Protein 7XL7 (pdb70)

Nearest PDB structures (foldseek):
  7xl7-assembly1_B  TM=1.021E+00  e=5.686E-09  Salmonella enterica subsp. enterica serovar Typhimurium
  7xl7-assembly1_A  TM=1.002E+00  e=3.435E-08  Salmonella enterica subsp. enterica serovar Typhimurium
  1wzo-assembly1_A  TM=7.774E-01  e=1.021E+00  Thermus thermophilus HB8
  1wzo-assembly1_D  TM=7.780E-01  e=1.378E+00  Thermus thermophilus HB8
  1wzo-assembly1_C  TM=7.802E-01  e=1.554E+00  Thermus thermophilus HB8

Secondary structure (DSSP, 8-state):
---EEEEEEETTEEEEEEEEEEEEE--EEEEEEEESSS--EESSSSEEEEE-PPPP--/--SEEEEEEETTEEEEEEEE--EEEESSS--EESSSSEEEEE-PPPP--

B-factor: mean 47.01, std 7.27, range [31.28, 85.05]

Foldseek 3Di:
DDWAWFFKAAPNDTAIWTKDQDWDDPVIAGIWTHGPDDDIDGPPPNIGTDGDPDDDPD/DDWAWFFKAAPNDTAIFTADPHWTHGPDDDIDGPPPRIGTDGDPDDDPD

Sequence (107 aa):
MKEGFYWIQHNGRVQVAYYTHGVTEDQTIIGVWHLTQGDDICHNGEAEILAGPLEPPIMKEGFYWIQHNGRVQVAYYTHGVWHLTQGDDICHNGEAEILAGPLEPPI

Organism: Salmonella typhimurium (NCBI:txid90371)

Solvent-accessible surface area: 6449 Å² total; per-residue (Å²): 194,150,85,12,9,11,14,0,66,31,128,57,52,44,18,0,0,28,14,22,76,27,108,55,141,146,171,82,56,105,0,17,1,16,13,10,96,63,129,77,36,33,66,87,43,114,4,109,79,66,36,40,73,40,152,58,69,143,180,130,67,12,20,10,14,0,64,29,129,61,94,30,10,0,0,48,18,24,137,48,41,0,24,14,8,86,64,126,76,40,75,74,104,44,116,2,108,77,67,36,39,62,39,157,65,66,141

Structure (mmCIF, N/CA/C/O backbone):
data_7XL7
#
_entry.id   7XL7
#
_cell.length_a   74.967
_cell.length_b   74.967
_cell.length_c   65.405
_cell.angle_alpha   90.000
_cell.angle_beta   90.000
_cell.angle_gamma   120.000
#
_symmetry.space_group_name_H-M   'P 64'
#
loop_
_entity.id
_entity.type
_entity.pdbx_description
1 polymer 'Uncharacterized protein'
2 water water
#
loop_
_atom_site.group_PDB
_atom_site.id
_atom_site.type_symbol
_atom_site.label_atom_id
_atom_site.label_alt_id
_atom_site.label_comp_id
_atom_site.label_asym_id
_atom_site.label_entity_id
_atom_site.label_seq_id
_atom_site.pdbx_PDB_ins_code
_atom_site.Cartn_x
_atom_site.Cartn_y
_atom_site.Cartn_z
_atom_site.occupancy
_atom_site.B_iso_or_equiv
_atom_site.auth_seq_id
_atom_site.auth_comp_id
_atom_site.auth_asym_id
_atom_site.auth_atom_id
_atom_site.pdbx_PDB_model_num
ATOM 1 N N . MET A 1 1 ? 11.195 21.827 15.752 1.00 58.47 1 MET A N 1
ATOM 2 C CA . MET A 1 1 ? 11.549 22.665 16.919 1.00 53.97 1 MET A CA 1
ATOM 3 C C . MET A 1 1 ? 12.026 21.785 18.070 1.00 50.98 1 MET A C 1
ATOM 4 O O . MET A 1 1 ? 12.637 22.324 18.970 1.00 52.22 1 MET A O 1
ATOM 9 N N . LYS A 1 2 ? 11.809 20.473 17.983 1.00 50.33 2 LYS A N 1
ATOM 10 C CA . LYS A 1 2 ? 12.263 19.570 19.071 1.00 48.36 2 LYS A CA 1
ATOM 11 C C . LYS A 1 2 ? 13.551 18.840 18.689 1.00 47.64 2 LYS A C 1
ATOM 12 O O . LYS A 1 2 ? 13.666 18.368 17.569 1.00 44.44 2 LYS A O 1
ATOM 18 N N . GLU A 1 3 ? 14.478 18.761 19.635 1.00 45.82 3 GLU A N 1
ATOM 19 C CA . GLU A 1 3 ? 15.757 18.051 19.419 1.00 45.85 3 GLU A CA 1
ATOM 20 C C . GLU A 1 3 ? 15.436 16.587 19.139 1.00 46.40 3 GLU A C 1
ATOM 21 O O . GLU A 1 3 ? 14.558 16.057 19.788 1.00 42.11 3 GLU A O 1
ATOM 27 N N . GLY A 1 4 ? 16.162 15.983 18.210 1.00 42.98 4 GLY A N 1
ATOM 28 C CA . GLY A 1 4 ? 15.942 14.567 17.901 1.00 42.12 4 GLY A CA 1
ATOM 29 C C . GLY A 1 4 ? 16.429 14.225 16.520 1.00 43.80 4 GLY A C 1
ATOM 30 O O . GLY A 1 4 ? 17.048 15.082 15.896 1.00 40.94 4 GLY A O 1
ATOM 31 N N . PHE A 1 5 ? 16.138 13.002 16.082 1.00 38.50 5 PHE A N 1
ATOM 32 C CA . PHE A 1 5 ? 16.521 12.521 14.738 1.00 39.27 5 PHE A CA 1
ATOM 33 C C . PHE A 1 5 ? 15.359 12.803 13.788 1.00 40.27 5 PHE A C 1
ATOM 34 O O . PHE A 1 5 ? 14.221 12.603 14.157 1.00 37.99 5 PHE A O 1
ATOM 42 N N . TYR A 1 6 ? 15.710 13.181 12.569 1.00 39.69 6 TYR A N 1
ATOM 43 C CA . TYR A 1 6 ? 14.714 13.501 11.534 1.00 40.14 6 TYR A CA 1
ATOM 44 C C . TYR A 1 6 ? 15.231 13.043 10.175 1.00 38.94 6 TYR A C 1
ATOM 45 O O . TYR A 1 6 ? 16.424 13.038 9.967 1.00 34.35 6 TYR A O 1
ATOM 54 N N . TRP A 1 7 ? 14.333 12.658 9.291 1.00 36.26 7 TRP A N 1
ATOM 55 C CA . TRP A 1 7 ? 14.754 12.400 7.900 1.00 37.56 7 TRP A CA 1
ATOM 56 C C . TRP A 1 7 ? 14.800 13.756 7.203 1.00 38.36 7 TRP A C 1
ATOM 57 O O . TRP A 1 7 ? 13.824 14.466 7.268 1.00 37.60 7 TRP A O 1
ATOM 68 N N . ILE A 1 8 ? 15.911 14.068 6.573 1.00 38.72 8 ILE A N 1
ATOM 69 C CA . ILE A 1 8 ? 15.998 15.345 5.838 1.00 36.78 8 ILE A CA 1
ATOM 70 C C . ILE A 1 8 ? 16.525 15.054 4.443 1.00 39.26 8 ILE A C 1
ATOM 71 O O . ILE A 1 8 ? 16.972 13.951 4.172 1.00 35.33 8 ILE A O 1
ATOM 76 N N . GLN A 1 9 ? 16.401 16.056 3.582 1.00 38.09 9 GLN A N 1
ATOM 77 C CA . GLN A 1 9 ? 16.968 16.039 2.217 1.00 39.42 9 GLN A CA 1
ATOM 78 C C . GLN A 1 9 ? 17.842 17.287 2.121 1.00 40.64 9 GLN A C 1
ATOM 79 O O . GLN A 1 9 ? 17.362 18.355 2.431 1.00 35.84 9 GLN A O 1
ATOM 85 N N . HIS A 1 10 ? 19.103 17.085 1.772 1.00 40.72 10 HIS A N 1
ATOM 86 C CA . HIS A 1 10 ? 20.100 18.171 1.653 1.00 41.73 10 HIS A CA 1
ATOM 87 C C . HIS A 1 10 ? 20.867 17.913 0.369 1.00 43.54 10 HIS A C 1
ATOM 88 O O . HIS A 1 10 ? 21.462 16.861 0.275 1.00 42.09 10 HIS A O 1
ATOM 95 N N . ASN A 1 11 ? 20.805 18.809 -0.608 1.00 43.56 11 ASN A N 1
ATOM 96 C CA . ASN A 1 11 ? 21.492 18.621 -1.913 1.00 43.32 11 ASN A CA 1
ATOM 97 C C . ASN A 1 11 ? 21.091 17.291 -2.545 1.00 40.78 11 ASN A C 1
ATOM 98 O O . ASN A 1 11 ? 21.954 16.597 -3.040 1.00 42.25 11 ASN A O 1
ATOM 103 N N . GLY A 1 12 ? 19.818 16.926 -2.454 1.00 40.32 12 GLY A N 1
ATOM 104 C CA . GLY A 1 12 ? 19.329 15.679 -3.058 1.00 42.36 12 GLY A CA 1
ATOM 105 C C . GLY A 1 12 ? 19.606 14.428 -2.245 1.00 45.01 12 GLY A C 1
ATOM 106 O O . GLY A 1 12 ? 19.143 13.386 -2.651 1.00 45.74 12 GLY A O 1
ATOM 107 N N . ARG A 1 13 ? 20.327 14.531 -1.135 1.00 41.47 13 ARG A N 1
ATOM 108 C CA . ARG A 1 13 ? 20.620 13.312 -0.341 1.00 43.11 13 ARG A CA 1
ATOM 109 C C . ARG A 1 13 ? 19.588 13.125 0.772 1.00 42.36 13 ARG A C 1
ATOM 110 O O . ARG A 1 13 ? 19.541 13.941 1.660 1.00 38.48 13 ARG A O 1
ATOM 112 N N . VAL A 1 14 ? 18.803 12.059 0.684 1.00 41.19 14 VAL A N 1
ATOM 113 C CA . VAL A 1 14 ? 17.811 11.703 1.730 1.00 39.72 14 VAL A CA 1
ATOM 114 C C . VAL A 1 14 ? 18.590 10.999 2.836 1.00 43.34 14 VAL A C 1
ATOM 115 O O . VAL A 1 14 ? 19.224 10.006 2.562 1.00 42.46 14 VAL A O 1
ATOM 119 N N . GLN A 1 15 ? 18.511 11.512 4.047 1.00 41.55 15 GLN A N 1
ATOM 120 C CA . GLN A 1 15 ? 19.345 10.943 5.119 1.00 40.72 15 GLN A CA 1
ATOM 121 C C . GLN A 1 15 ? 18.742 11.289 6.475 1.00 40.94 15 GLN A C 1
ATOM 122 O O . GLN A 1 15 ? 17.890 12.147 6.526 1.00 39.04 15 GLN A O 1
ATOM 128 N N . VAL A 1 16 ? 19.198 10.607 7.516 1.00 37.30 16 VAL A N 1
ATOM 129 C CA . VAL A 1 16 ? 18.771 10.920 8.903 1.00 37.35 16 VAL A CA 1
ATOM 130 C C . VAL A 1 16 ? 19.861 11.810 9.499 1.00 38.15 16 VAL A C 1
ATOM 131 O O . VAL A 1 16 ? 21.005 11.486 9.331 1.00 32.52 16 VAL A O 1
ATOM 135 N N . ALA A 1 17 ? 19.473 12.909 10.132 1.00 36.30 17 ALA A N 1
ATOM 136 C CA . ALA A 1 17 ? 20.404 13.828 10.807 1.00 37.76 17 ALA A CA 1
ATOM 137 C C . ALA A 1 17 ? 19.876 14.116 12.207 1.00 36.40 17 ALA A C 1
ATOM 138 O O . ALA A 1 17 ? 18.712 13.908 12.447 1.00 38.60 17 ALA A O 1
ATOM 140 N N . TYR A 1 18 ? 20.750 14.554 13.096 1.00 36.31 18 TYR A N 1
ATOM 141 C CA . TYR A 1 18 ? 20.334 14.924 14.461 1.00 38.12 18 TYR A CA 1
ATOM 142 C C . TYR A 1 18 ? 20.166 16.438 14.530 1.00 40.99 18 TYR A C 1
ATOM 143 O O . TYR A 1 18 ? 21.012 17.168 14.060 1.00 38.69 18 TYR A O 1
ATOM 152 N N . TYR A 1 19 ? 19.104 16.862 15.187 1.00 41.61 19 TYR A N 1
ATOM 153 C CA . TYR A 1 19 ? 18.847 18.303 15.318 1.00 42.73 19 TYR A CA 1
ATOM 154 C C . TYR A 1 19 ? 19.020 18.735 16.766 1.00 45.07 19 TYR A C 1
ATOM 155 O O . TYR A 1 19 ? 18.456 18.142 17.651 1.00 42.06 19 TYR A O 1
ATOM 164 N N . THR A 1 20 ? 19.825 19.774 16.954 1.00 43.61 20 THR A N 1
ATOM 165 C CA . THR A 1 20 ? 20.018 20.410 18.276 1.00 45.22 20 THR A CA 1
ATOM 166 C C . THR A 1 20 ? 19.738 21.900 18.119 1.00 46.04 20 THR A C 1
ATOM 167 O O . THR A 1 20 ? 19.855 22.412 17.024 1.00 44.64 20 THR A O 1
ATOM 171 N N . HIS A 1 21 ? 19.375 22.550 19.216 1.00 48.14 21 HIS A N 1
ATOM 172 C CA . HIS A 1 21 ? 19.081 24.004 19.221 1.00 48.38 21 HIS A CA 1
ATOM 173 C C . HIS A 1 21 ? 20.382 24.791 19.313 1.00 43.87 21 HIS A C 1
ATOM 174 O O . HIS A 1 21 ? 20.396 25.781 20.002 1.00 44.79 21 HIS A O 1
ATOM 181 N N . GLY A 1 22 ? 21.421 24.324 18.646 1.00 42.86 22 GLY A N 1
ATOM 182 C CA . GLY A 1 22 ? 22.715 25.008 18.700 1.00 42.66 22 GLY A CA 1
ATOM 183 C C . GLY A 1 22 ? 22.650 26.378 18.071 1.00 46.93 22 GLY A C 1
ATOM 184 O O . GLY A 1 22 ? 21.981 26.536 17.064 1.00 48.24 22 GLY A O 1
ATOM 185 N N . VAL A 1 23 ? 23.374 27.319 18.661 1.00 47.06 23 VAL A N 1
ATOM 186 C CA . VAL A 1 23 ? 23.407 28.721 18.168 1.00 49.46 23 VAL A CA 1
ATOM 187 C C . VAL A 1 23 ? 24.652 28.945 17.317 1.00 49.87 23 VAL A C 1
ATOM 188 O O . VAL A 1 23 ? 25.742 28.806 17.835 1.00 49.95 23 VAL A O 1
ATOM 192 N N . THR A 1 24 ? 24.447 29.356 16.070 1.00 46.06 24 THR A N 1
ATOM 193 C CA . THR A 1 24 ? 25.575 29.598 15.148 1.00 49.28 24 THR A CA 1
ATOM 194 C C . THR A 1 24 ? 25.677 31.075 14.767 1.00 51.45 24 THR A C 1
ATOM 195 O O . THR A 1 24 ? 24.899 31.511 13.933 1.00 50.10 24 THR A O 1
ATOM 199 N N . GLU A 1 25 ? 26.637 31.782 15.352 1.00 50.44 25 GLU A N 1
ATOM 200 C CA . GLU A 1 25 ? 26.850 33.212 15.050 1.00 52.73 25 GLU A CA 1
ATOM 201 C C . GLU A 1 25 ? 27.868 33.322 13.920 1.00 53.18 25 GLU A C 1
ATOM 202 O O . GLU A 1 25 ? 28.950 32.813 14.067 1.00 55.79 25 GLU A O 1
ATOM 208 N N . ASP A 1 26 ? 27.520 33.987 12.832 1.00 53.35 26 ASP A N 1
ATOM 209 C CA . ASP A 1 26 ? 28.481 34.120 11.712 1.00 58.88 26 ASP A CA 1
ATOM 210 C C . ASP A 1 26 ? 29.380 35.335 11.953 1.00 57.98 26 ASP A C 1
ATOM 211 O O . ASP A 1 26 ? 28.825 36.428 12.004 1.00 58.61 26 ASP A O 1
ATOM 216 N N . GLN A 1 31 ? 25.066 37.685 11.389 1.00 52.79 31 GLN A N 1
ATOM 217 C CA . GLN A 1 31 ? 23.831 36.861 11.305 1.00 51.52 31 GLN A CA 1
ATOM 218 C C . GLN A 1 31 ? 23.952 35.692 12.276 1.00 51.59 31 GLN A C 1
ATOM 219 O O . GLN A 1 31 ? 24.993 35.066 12.302 1.00 54.40 31 GLN A O 1
ATOM 225 N N . THR A 1 32 ? 22.927 35.435 13.075 1.00 48.59 32 THR A N 1
ATOM 226 C CA . THR A 1 32 ? 23.014 34.308 14.034 1.00 51.34 32 THR A CA 1
ATOM 227 C C . THR A 1 32 ? 21.758 33.439 13.921 1.00 54.23 32 THR A C 1
ATOM 228 O O . THR A 1 32 ? 20.661 33.986 13.964 1.00 51.48 32 THR A O 1
ATOM 232 N N . ILE A 1 33 ? 21.946 32.138 13.759 1.00 49.28 33 ILE A N 1
ATOM 233 C CA . ILE A 1 33 ? 20.793 31.225 13.571 1.00 47.18 33 ILE A CA 1
ATOM 234 C C . ILE A 1 33 ? 20.797 30.195 14.688 1.00 46.76 33 ILE A C 1
ATOM 235 O O . ILE A 1 33 ? 21.854 29.811 15.128 1.00 46.88 33 ILE A O 1
ATOM 240 N N . ILE A 1 34 ? 19.605 29.834 15.169 1.00 46.03 34 ILE A N 1
ATOM 241 C CA . ILE A 1 34 ? 19.482 28.742 16.179 1.00 48.03 34 ILE A CA 1
ATOM 242 C C . ILE A 1 34 ? 18.876 27.516 15.489 1.00 46.35 34 ILE A C 1
ATOM 243 O O . ILE A 1 34 ? 17.873 27.645 14.812 1.00 43.66 34 ILE A O 1
ATOM 248 N N . GLY A 1 35 ? 19.551 26.381 15.633 1.00 43.78 35 GLY A N 1
ATOM 249 C CA . GLY A 1 35 ? 19.155 25.129 14.978 1.00 40.74 35 GLY A CA 1
ATOM 250 C C . GLY A 1 35 ? 20.309 24.607 14.153 1.00 42.01 35 GLY A C 1
ATOM 251 O O . GLY A 1 35 ? 20.730 25.291 13.236 1.00 38.19 35 GLY A O 1
ATOM 252 N N . VAL A 1 36 ? 20.791 23.418 14.493 1.00 41.97 36 VAL A N 1
ATOM 253 C CA . VAL A 1 36 ? 21.936 22.823 13.758 1.00 41.92 36 VAL A CA 1
ATOM 254 C C . VAL A 1 36 ? 21.613 21.394 13.344 1.00 41.61 36 VAL A C 1
ATOM 255 O O . VAL A 1 36 ? 21.091 20.662 14.148 1.00 40.20 36 VAL A O 1
ATOM 259 N N . TRP A 1 37 ? 21.947 21.061 12.102 1.00 41.38 37 TRP A N 1
ATOM 260 C CA . TRP A 1 37 ? 21.777 19.695 11.563 1.00 39.74 37 TRP A CA 1
ATOM 261 C C . TRP A 1 37 ? 23.122 18.979 11.659 1.00 43.99 37 TRP A C 1
ATOM 262 O O . TRP A 1 37 ? 24.070 19.428 11.030 1.00 42.02 37 TRP A O 1
ATOM 273 N N . HIS A 1 38 ? 23.184 17.924 12.464 1.00 37.12 38 HIS A N 1
ATOM 274 C CA . HIS A 1 38 ? 24.412 17.106 12.608 1.00 41.01 38 HIS A CA 1
ATOM 275 C C . HIS A 1 38 ? 24.283 15.901 11.681 1.00 39.84 38 HIS A C 1
ATOM 276 O O . HIS A 1 38 ? 23.448 15.059 11.939 1.00 37.09 38 HIS A O 1
ATOM 283 N N . LEU A 1 39 ? 25.084 15.837 10.626 1.00 36.77 39 LEU A N 1
ATOM 284 C CA . LEU A 1 39 ? 24.957 14.739 9.640 1.00 38.83 39 LEU A CA 1
ATOM 285 C C . LEU A 1 39 ? 25.912 13.580 9.929 1.00 44.15 39 LEU A C 1
ATOM 286 O O . LEU A 1 39 ? 26.944 13.799 10.537 1.00 43.19 39 LEU A O 1
ATOM 291 N N . THR A 1 40 ? 25.575 12.404 9.411 1.00 40.06 40 THR A N 1
ATOM 292 C CA . THR A 1 40 ? 26.419 11.199 9.560 1.00 42.46 40 THR A CA 1
ATOM 293 C C . THR A 1 40 ? 27.693 11.380 8.739 1.00 48.39 40 THR A C 1
ATOM 294 O O . THR A 1 40 ? 28.721 10.885 9.146 1.00 50.23 40 THR A O 1
ATOM 298 N N . GLN A 1 41 ? 27.594 12.056 7.608 1.00 46.28 41 GLN A N 1
ATOM 299 C CA . GLN A 1 41 ? 28.798 12.326 6.797 1.00 48.43 41 GLN A CA 1
ATOM 300 C C . GLN A 1 41 ? 28.752 13.789 6.364 1.00 52.51 41 GLN A C 1
ATOM 301 O O . GLN A 1 41 ? 27.721 14.226 5.874 1.00 51.66 41 GLN A O 1
ATOM 307 N N . GLY A 1 42 ? 29.822 14.528 6.613 1.00 50.77 42 GLY A N 1
ATOM 308 C CA . GLY A 1 42 ? 29.870 15.938 6.211 1.00 51.03 42 GLY A CA 1
ATOM 309 C C . GLY A 1 42 ? 29.797 16.878 7.392 1.00 50.08 42 GLY A C 1
ATOM 310 O O . GLY A 1 42 ? 29.459 16.444 8.482 1.00 47.64 42 GLY A O 1
ATOM 311 N N . ASP A 1 43 ? 30.106 18.145 7.155 1.00 50.51 43 ASP A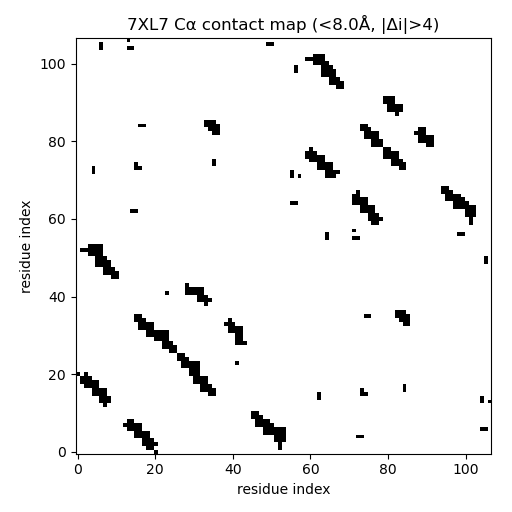 N 1
ATOM 312 C CA . ASP A 1 43 ? 30.113 19.163 8.229 1.00 51.01 43 ASP A CA 1
ATOM 313 C C . ASP A 1 43 ? 28.683 19.483 8.655 1.00 47.70 43 ASP A C 1
ATOM 314 O O . ASP A 1 43 ? 27.787 19.312 7.864 1.00 47.15 43 ASP A O 1
ATOM 319 N N . ASP A 1 44 ? 28.515 19.925 9.893 1.00 49.47 44 ASP A N 1
ATOM 320 C CA . ASP A 1 44 ? 27.186 20.330 10.405 1.00 46.40 44 ASP A CA 1
ATOM 321 C C . ASP A 1 44 ? 26.672 21.481 9.543 1.00 47.45 44 ASP A C 1
ATOM 322 O O . ASP A 1 44 ? 27.473 22.127 8.898 1.00 51.26 44 ASP A O 1
ATOM 327 N N . ILE A 1 45 ? 25.372 21.716 9.577 1.00 43.84 45 ILE A N 1
ATOM 328 C CA . ILE A 1 45 ? 24.810 22.833 8.786 1.00 43.31 45 ILE A CA 1
ATOM 329 C C . ILE A 1 45 ? 23.719 23.512 9.595 1.00 44.68 45 ILE A C 1
ATOM 330 O O . ILE A 1 45 ? 22.997 22.845 10.304 1.00 43.69 45 ILE A O 1
ATOM 335 N N . CYS A 1 46 ? 23.662 24.821 9.469 1.00 43.21 46 CYS A N 1
ATOM 336 C CA . CYS A 1 46 ? 22.609 25.588 10.145 1.00 40.98 46 CYS A CA 1
ATOM 337 C C . CYS A 1 46 ? 21.278 25.214 9.521 1.00 41.45 46 CYS A C 1
ATOM 338 O O . CYS A 1 46 ? 21.236 24.881 8.357 1.00 42.43 46 CYS A O 1
ATOM 341 N N . HIS A 1 47 ? 20.229 25.294 10.326 1.00 39.89 47 HIS A N 1
ATOM 342 C CA . HIS A 1 47 ? 18.837 25.074 9.876 1.00 42.64 47 HIS A CA 1
ATOM 343 C C . HIS A 1 47 ? 18.397 26.385 9.216 1.00 45.22 47 HIS A C 1
ATOM 344 O O . HIS A 1 47 ? 17.755 27.196 9.887 1.00 41.69 47 HIS A O 1
ATOM 351 N N . ASN A 1 48 ? 18.789 26.582 7.960 1.00 43.52 48 ASN A N 1
ATOM 352 C CA . ASN A 1 48 ? 18.530 27.853 7.244 1.00 45.03 48 ASN A CA 1
ATOM 353 C C . ASN A 1 48 ? 17.793 27.592 5.936 1.00 45.53 48 ASN A C 1
ATOM 354 O O . ASN A 1 48 ? 17.761 28.485 5.112 1.00 44.97 48 ASN A O 1
ATOM 359 N N . GLY A 1 49 ? 17.261 26.384 5.743 1.00 43.97 49 GLY A N 1
ATOM 360 C CA . GLY A 1 49 ? 16.486 26.067 4.528 1.00 46.35 49 GLY A CA 1
ATOM 361 C C . GLY A 1 49 ? 17.227 25.250 3.486 1.00 43.88 49 GLY A C 1
ATOM 362 O O . GLY A 1 49 ? 16.577 24.788 2.569 1.00 39.43 49 GLY A O 1
ATOM 363 N N . GLU A 1 50 ? 18.547 25.112 3.612 1.00 43.53 50 GLU A N 1
ATOM 364 C CA . GLU A 1 50 ? 19.323 24.318 2.628 1.00 42.95 50 GLU A CA 1
ATOM 365 C C . GLU A 1 50 ? 18.831 22.879 2.718 1.00 41.77 50 GLU A C 1
ATOM 366 O O . GLU A 1 50 ? 18.709 22.225 1.699 1.00 40.65 50 GLU A O 1
ATOM 372 N N . ALA A 1 51 ? 18.582 22.440 3.941 1.00 39.69 51 ALA A N 1
ATOM 373 C CA . ALA A 1 51 ? 18.060 21.090 4.201 1.00 40.14 51 ALA A CA 1
ATOM 374 C C . ALA A 1 51 ? 16.565 21.211 4.466 1.00 41.33 51 ALA A C 1
ATOM 375 O O . ALA A 1 51 ? 16.155 22.122 5.163 1.00 39.34 51 ALA A O 1
ATOM 377 N N . GLU A 1 52 ? 15.792 20.304 3.879 1.00 39.31 52 GLU A N 1
ATOM 378 C CA . GLU A 1 52 ? 14.320 20.297 4.026 1.00 38.93 52 GLU A CA 1
ATOM 379 C C . GLU A 1 52 ? 13.936 19.074 4.855 1.00 42.77 52 GLU A C 1
ATOM 380 O O . GLU A 1 52 ? 14.419 17.999 4.563 1.00 40.19 52 GLU A O 1
ATOM 386 N N . ILE A 1 53 ? 13.089 19.265 5.858 1.00 38.54 53 ILE A N 1
ATOM 387 C CA . ILE A 1 53 ? 12.695 18.171 6.781 1.00 40.59 53 ILE A CA 1
ATOM 388 C C . ILE A 1 53 ? 11.629 17.292 6.137 1.00 43.16 53 ILE A C 1
ATOM 389 O O . ILE A 1 53 ? 10.557 17.792 5.874 1.00 41.69 53 ILE A O 1
ATOM 394 N N . LEU A 1 54 ? 11.911 16.005 5.962 1.00 41.13 54 LEU A N 1
ATOM 395 C CA . LEU A 1 54 ? 10.939 15.065 5.357 1.00 40.72 54 LEU A CA 1
ATOM 396 C C . LEU A 1 54 ? 10.058 14.423 6.431 1.00 45.89 54 LEU A C 1
ATOM 397 O O . LEU A 1 54 ? 8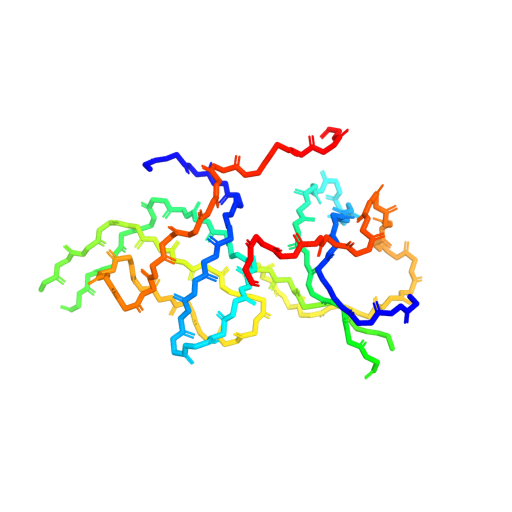.881 14.279 6.197 1.00 49.58 54 LEU A O 1
ATOM 402 N N . ALA A 1 55 ? 10.640 14.037 7.557 1.00 41.45 55 ALA A N 1
ATOM 403 C CA . ALA A 1 55 ? 9.835 13.385 8.605 1.00 40.50 55 ALA A CA 1
ATOM 404 C C . ALA A 1 55 ? 10.566 13.421 9.938 1.00 44.10 55 ALA A C 1
ATOM 405 O O . ALA A 1 55 ? 11.773 13.462 9.940 1.00 41.08 55 ALA A O 1
ATOM 407 N N . GLY A 1 56 ? 9.828 13.384 11.037 1.00 39.25 56 GLY A N 1
ATOM 408 C CA . GLY A 1 56 ? 10.491 13.366 12.344 1.00 41.24 56 GLY A CA 1
ATOM 409 C C . GLY A 1 56 ? 9.819 14.267 13.347 1.00 44.11 56 GLY A C 1
ATOM 410 O O . GLY A 1 56 ? 8.867 14.939 12.994 1.00 45.02 56 GLY A O 1
ATOM 411 N N . PRO A 1 57 ? 10.270 14.284 14.614 1.00 45.54 57 PRO A N 1
ATOM 412 C CA . PRO A 1 57 ? 11.418 13.494 15.047 1.00 45.52 57 PRO A CA 1
ATOM 413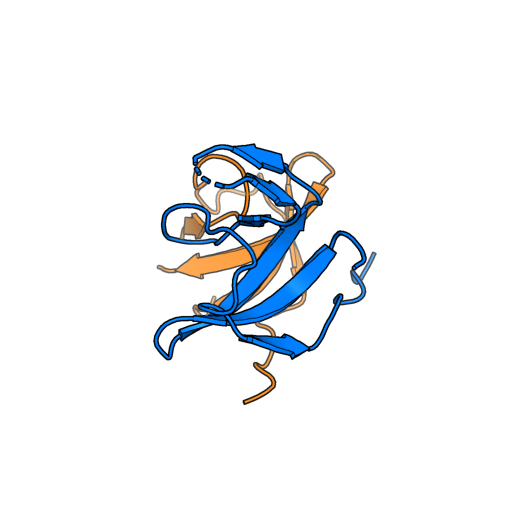 C C . PRO A 1 57 ? 11.080 12.005 15.184 1.00 46.79 57 PRO A C 1
ATOM 414 O O . PRO A 1 57 ? 10.034 11.698 15.645 1.00 45.77 57 PRO A O 1
ATOM 418 N N . LEU A 1 58 ? 12.011 11.148 14.784 1.00 45.68 58 LEU A N 1
ATOM 419 C CA . LEU A 1 58 ? 11.838 9.677 14.813 1.00 45.19 58 LEU A CA 1
ATOM 420 C C . LEU A 1 58 ? 11.795 9.141 16.242 1.00 48.20 58 LEU A C 1
ATOM 421 O O . LEU A 1 58 ? 12.650 9.495 17.026 1.00 45.06 58 LEU A O 1
ATOM 426 N N . GLU A 1 59 ? 10.807 8.298 16.508 1.00 50.23 59 GLU A N 1
ATOM 427 C CA . GLU A 1 59 ? 10.648 7.704 17.847 1.00 50.99 59 GLU A CA 1
ATOM 428 C C . GLU A 1 59 ? 11.714 6.634 18.007 1.00 46.32 59 GLU A C 1
ATOM 429 O O . GLU A 1 59 ? 11.794 5.751 17.180 1.00 45.95 59 GLU A O 1
ATOM 435 N N . PRO A 1 60 ? 12.564 6.680 19.043 1.00 46.45 60 PRO A N 1
ATOM 436 C CA . PRO A 1 60 ? 13.586 5.670 19.231 1.00 49.26 60 PRO A CA 1
ATOM 437 C C . PRO A 1 60 ? 12.900 4.368 19.648 1.00 49.56 60 PRO A C 1
ATOM 438 O O . PRO A 1 60 ? 11.898 4.421 20.285 1.00 49.36 60 PRO A O 1
ATOM 442 N N . PRO A 1 61 ? 13.430 3.186 19.292 1.00 47.45 61 PRO A N 1
ATOM 443 C CA . PRO A 1 61 ? 12.764 1.941 19.605 1.00 47.53 61 PRO A CA 1
ATOM 444 C C . PRO 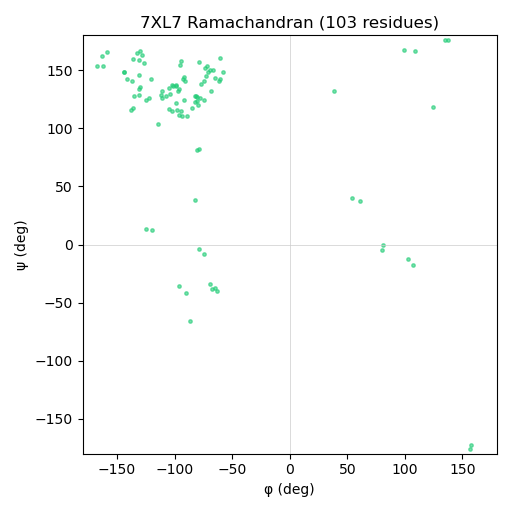A 1 61 ? 12.949 1.485 21.053 1.00 47.53 61 PRO A C 1
ATOM 445 O O . PRO A 1 61 ? 12.339 0.537 21.421 1.00 52.01 61 PRO A O 1
ATOM 449 N N . ILE A 1 62 ? 13.744 2.209 21.830 1.00 49.33 62 ILE A N 1
ATOM 450 C CA . ILE A 1 62 ? 13.978 1.822 23.248 1.00 51.18 62 ILE A CA 1
ATOM 451 C C . ILE A 1 62 ? 14.305 3.081 24.048 1.00 48.92 62 ILE A C 1
ATOM 452 O O . ILE A 1 62 ? 14.863 3.984 23.430 1.00 51.15 62 ILE A O 1
ATOM 457 N N . MET B 1 1 ? 24.979 -5.512 7.937 1.00 59.83 1 MET B N 1
ATOM 458 C CA . MET B 1 1 ? 24.777 -6.301 6.690 1.00 60.08 1 MET B CA 1
ATOM 459 C C . MET B 1 1 ? 24.662 -5.361 5.488 1.00 56.80 1 MET B C 1
ATOM 460 O O . MET B 1 1 ? 25.659 -5.161 4.826 1.00 56.92 1 MET B O 1
ATOM 465 N N . LYS B 1 2 ? 23.483 -4.807 5.238 1.00 55.68 2 LYS B N 1
ATOM 466 C CA . LYS B 1 2 ? 23.295 -3.893 4.086 1.00 54.05 2 LYS B CA 1
ATOM 467 C C . LYS B 1 2 ? 23.536 -2.441 4.504 1.00 53.53 2 LYS B C 1
ATOM 468 O O . LYS B 1 2 ? 23.194 -2.087 5.617 1.00 52.29 2 LYS B O 1
ATOM 474 N N . GLU B 1 3 ? 24.125 -1.655 3.605 1.00 51.16 3 GLU B N 1
ATOM 475 C CA . GLU B 1 3 ? 24.399 -0.221 3.853 1.00 48.11 3 GLU B CA 1
ATOM 476 C C . GLU B 1 3 ? 23.060 0.478 4.099 1.00 51.94 3 GLU B C 1
ATOM 477 O O . GLU B 1 3 ? 22.083 0.109 3.457 1.00 47.77 3 GLU B O 1
ATOM 483 N N . GLY B 1 4 ? 23.045 1.439 5.013 1.00 45.73 4 GLY B N 1
ATOM 484 C CA . GLY B 1 4 ? 21.808 2.167 5.307 1.00 42.88 4 GLY B CA 1
ATOM 485 C C . GLY B 1 4 ? 21.837 2.768 6.686 1.00 43.58 4 GLY B C 1
ATOM 486 O O . GLY B 1 4 ? 22.864 2.672 7.349 1.00 41.65 4 GLY B O 1
ATOM 487 N N . PHE B 1 5 ? 20.721 3.380 7.069 1.00 39.22 5 PHE B N 1
ATOM 488 C CA . PHE B 1 5 ? 20.567 3.992 8.402 1.00 39.21 5 PHE B CA 1
ATOM 489 C C . PHE B 1 5 ? 19.981 2.937 9.335 1.00 38.67 5 PHE B C 1
ATOM 490 O O . PHE B 1 5 ? 19.100 2.205 8.948 1.00 38.64 5 PHE B O 1
ATOM 498 N N . TYR B 1 6 ? 20.487 2.945 10.552 1.00 38.31 6 TYR B N 1
ATOM 499 C CA . TYR B 1 6 ? 20.051 1.981 11.567 1.00 36.29 6 TYR B CA 1
ATOM 500 C C . TYR B 1 6 ? 20.027 2.658 12.928 1.00 38.46 6 TYR B C 1
ATOM 501 O O . TYR B 1 6 ? 20.799 3.546 13.189 1.00 34.28 6 TYR B O 1
ATOM 510 N N . TRP B 1 7 ? 19.106 2.211 13.765 1.00 36.18 7 TRP B N 1
ATOM 511 C CA . TRP B 1 7 ? 19.099 2.645 15.175 1.00 38.71 7 TRP B CA 1
ATOM 512 C C . TRP B 1 7 ? 20.148 1.774 15.865 1.00 40.22 7 TRP B C 1
ATOM 513 O O . TRP B 1 7 ? 20.118 0.567 15.687 1.00 35.21 7 TRP B O 1
ATOM 524 N N . ILE B 1 8 ? 21.083 2.405 16.546 1.00 39.55 8 ILE B N 1
ATOM 525 C CA . ILE B 1 8 ? 22.111 1.631 17.275 1.00 39.61 8 ILE B CA 1
ATOM 526 C C . ILE B 1 8 ? 22.225 2.203 18.675 1.00 38.63 8 ILE B C 1
ATOM 527 O O . ILE B 1 8 ? 21.709 3.270 18.942 1.00 35.94 8 ILE B O 1
ATOM 532 N N . GLN B 1 9 ? 22.859 1.437 19.550 1.00 39.09 9 GLN B N 1
ATOM 533 C CA . GLN B 1 9 ? 23.174 1.922 20.907 1.00 37.96 9 GLN B CA 1
ATOM 534 C C . GLN B 1 9 ? 24.687 1.824 21.064 1.00 39.83 9 GLN B C 1
ATOM 535 O O . GLN B 1 9 ? 25.239 0.785 20.793 1.00 38.96 9 GLN B O 1
ATOM 541 N N . HIS B 1 10 ? 25.305 2.941 21.426 1.00 41.23 10 HIS B N 1
ATOM 542 C CA . HIS B 1 10 ? 26.773 3.004 21.593 1.00 41.02 10 HIS B CA 1
ATOM 543 C C . HIS B 1 10 ? 27.085 3.802 22.849 1.00 43.37 10 HIS B C 1
ATOM 544 O O . HIS B 1 10 ? 26.746 4.962 22.884 1.00 42.59 10 HIS B O 1
ATOM 551 N N . ASN B 1 11 ? 27.676 3.166 23.849 1.00 40.52 11 ASN B N 1
ATOM 552 C CA . ASN B 1 11 ? 28.022 3.863 25.107 1.00 42.99 11 ASN B CA 1
ATOM 553 C C . ASN B 1 11 ? 26.762 4.403 25.766 1.00 43.06 11 ASN B C 1
ATOM 554 O O . ASN B 1 11 ? 26.829 5.479 26.306 1.00 44.40 11 ASN B O 1
ATOM 559 N N . GLY B 1 12 ? 25.668 3.651 25.696 1.00 41.61 12 GLY B N 1
ATOM 560 C CA . GLY B 1 12 ? 24.403 4.007 26.358 1.00 40.50 12 GLY B CA 1
ATOM 561 C C . GLY B 1 12 ? 23.570 5.014 25.598 1.00 43.53 12 GLY B C 1
ATOM 562 O O . GLY B 1 12 ? 22.492 5.321 26.055 1.00 45.06 12 GLY B O 1
ATOM 563 N N . ARG B 1 13 ? 24.059 5.468 24.450 1.00 43.91 13 ARG B N 1
ATOM 564 C CA . ARG B 1 13 ? 23.353 6.489 23.644 1.00 40.93 13 ARG B CA 1
ATOM 565 C C . ARG B 1 13 ? 22.641 5.839 22.458 1.00 42.00 13 ARG B C 1
ATOM 566 O O . ARG B 1 13 ? 23.299 5.279 21.606 1.00 37.42 13 ARG B O 1
ATOM 574 N N . VAL B 1 14 ? 21.310 5.913 22.459 1.00 40.52 14 VAL B N 1
ATOM 575 C CA . VAL B 1 14 ? 20.441 5.384 21.372 1.00 39.96 14 VAL B CA 1
ATOM 576 C C . VAL B 1 14 ? 20.456 6.454 20.283 1.00 39.22 14 VAL B C 1
ATOM 577 O O . VAL B 1 14 ? 20.193 7.591 20.583 1.00 39.07 14 VAL B O 1
ATOM 581 N N . GLN B 1 15 ? 20.761 6.054 19.065 1.00 40.44 15 GLN B N 1
ATOM 582 C CA . GLN B 1 15 ? 20.924 7.071 18.016 1.00 38.30 15 GLN B CA 1
ATOM 583 C C . GLN B 1 15 ? 20.858 6.404 16.648 1.00 41.59 15 GLN B C 1
ATOM 584 O O . GLN B 1 15 ? 21.005 5.197 16.570 1.00 36.53 15 GLN B O 1
ATOM 590 N N . VAL B 1 16 ? 20.622 7.213 15.625 1.00 37.48 16 VAL B N 1
ATOM 591 C CA . VAL B 1 16 ? 20.614 6.699 14.236 1.00 36.52 16 VAL B CA 1
ATOM 592 C C . VAL B 1 16 ? 22.002 6.962 13.661 1.00 36.45 16 VAL B C 1
ATOM 593 O O . VAL B 1 16 ? 22.514 8.033 13.874 1.00 31.28 16 VAL B O 1
ATOM 597 N N . ALA B 1 17 ? 22.573 5.962 13.011 1.00 35.98 17 ALA B N 1
ATOM 598 C CA . ALA B 1 17 ? 23.897 6.107 12.389 1.00 36.89 17 ALA B CA 1
ATOM 599 C C . ALA B 1 17 ? 23.852 5.474 11.005 1.00 39.47 17 ALA B C 1
ATOM 600 O O . ALA B 1 17 ? 22.971 4.679 10.747 1.00 38.33 17 ALA B O 1
ATOM 602 N N . TYR B 1 18 ? 24.782 5.863 10.149 1.00 38.87 18 TYR B N 1
ATOM 603 C CA . TYR B 1 18 ? 24.839 5.310 8.783 1.00 41.77 18 TYR B CA 1
ATOM 604 C C . TYR B 1 18 ? 25.883 4.201 8.739 1.00 42.33 18 TYR B C 1
ATOM 605 O O . TYR B 1 18 ? 26.972 4.382 9.225 1.00 41.33 18 TYR B O 1
ATOM 614 N N . TYR B 1 19 ? 25.535 3.107 8.083 1.00 46.26 19 TYR B N 1
ATOM 615 C CA . TYR B 1 19 ? 26.450 1.955 7.978 1.00 44.61 19 TYR B CA 1
ATOM 616 C C . TYR B 1 19 ? 26.945 1.784 6.546 1.00 49.31 19 TYR B C 1
ATOM 617 O O . TYR B 1 19 ? 26.135 1.685 5.648 1.00 46.42 19 TYR B O 1
ATOM 626 N N . THR B 1 20 ? 28.260 1.743 6.379 1.00 47.76 20 THR B N 1
ATOM 627 C CA . THR B 1 20 ? 28.860 1.484 5.054 1.00 50.30 20 THR B CA 1
ATOM 628 C C . THR B 1 20 ? 29.866 0.347 5.198 1.00 49.29 20 THR B C 1
ATOM 629 O O . THR B 1 20 ? 30.294 0.077 6.299 1.00 49.29 20 THR B O 1
ATOM 633 N N . HIS B 1 21 ? 30.249 -0.256 4.081 1.00 57.15 21 HIS B N 1
ATOM 634 C CA . HIS B 1 21 ? 31.231 -1.369 4.074 1.00 58.35 21 HIS B CA 1
ATOM 635 C C . HIS B 1 21 ? 32.654 -0.813 4.064 1.00 56.40 21 HIS B C 1
ATOM 636 O O . HIS B 1 21 ? 32.887 0.071 3.256 1.00 61.16 21 HIS B O 1
ATOM 643 N N . GLY B 1 35 ? 33.101 -2.630 7.559 1.00 55.53 35 GLY B N 1
ATOM 644 C CA . GLY B 1 35 ? 31.989 -2.247 8.444 1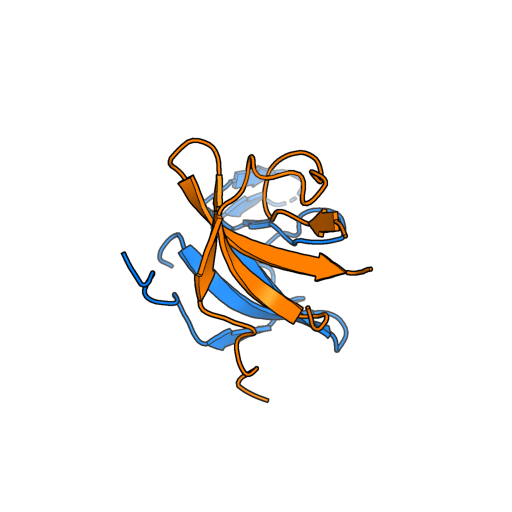.00 47.78 35 GLY B CA 1
ATOM 645 C C . GLY B 1 35 ? 32.315 -1.003 9.240 1.00 46.55 35 GLY B C 1
ATOM 646 O O . GLY B 1 35 ? 33.146 -1.081 10.118 1.00 47.53 35 GLY B O 1
ATOM 647 N N . VAL B 1 36 ? 31.651 0.109 8.945 1.00 46.69 36 VAL B N 1
ATOM 648 C CA . VAL B 1 36 ? 31.935 1.373 9.675 1.00 47.19 36 VAL B CA 1
ATOM 649 C C . VAL B 1 36 ? 30.631 2.082 10.031 1.00 45.31 36 VAL B C 1
ATOM 650 O O . VAL B 1 36 ? 29.743 2.118 9.209 1.00 43.88 36 VAL B O 1
ATOM 654 N N . TRP B 1 37 ? 30.580 2.667 11.223 1.00 44.46 37 TRP B N 1
ATOM 655 C CA . TRP B 1 37 ? 29.394 3.424 11.680 1.00 43.54 37 TRP B CA 1
ATOM 656 C C . TRP B 1 37 ? 29.679 4.922 11.609 1.00 44.75 37 TRP B C 1
ATOM 657 O O . TRP B 1 37 ? 30.561 5.379 12.315 1.00 41.21 37 TRP B O 1
ATOM 668 N N . HIS B 1 38 ? 28.932 5.629 10.769 1.00 40.15 38 HIS B N 1
ATOM 669 C CA . HIS B 1 38 ? 29.051 7.099 10.647 1.00 40.50 38 HIS B CA 1
ATOM 670 C C . HIS B 1 38 ? 28.019 7.699 11.585 1.00 42.46 38 HIS B C 1
ATOM 671 O O . HIS B 1 38 ? 26.834 7.521 11.339 1.00 40.42 38 HIS B O 1
ATOM 678 N N . LEU B 1 39 ? 28.488 8.329 12.654 1.00 38.73 39 LEU B N 1
ATOM 679 C CA . LEU B 1 39 ? 27.577 8.883 13.673 1.00 41.10 39 LEU B CA 1
ATOM 680 C C . LEU B 1 39 ? 27.301 10.363 13.419 1.00 44.41 39 LEU B C 1
ATOM 681 O O . LEU B 1 39 ? 28.147 11.037 12.858 1.00 41.52 39 LEU B O 1
ATOM 686 N N . THR B 1 40 ? 26.150 10.835 13.890 1.00 40.33 40 THR B N 1
ATOM 687 C CA . THR B 1 40 ? 25.766 12.252 13.731 1.00 41.46 40 THR B CA 1
ATOM 688 C C . THR B 1 40 ? 26.707 13.113 14.564 1.00 49.82 40 THR B C 1
ATOM 689 O O . THR B 1 40 ? 27.039 14.195 14.114 1.00 52.81 40 THR B O 1
ATOM 693 N N . GLN B 1 41 ? 27.092 12.646 15.746 1.00 45.90 41 GLN B N 1
ATOM 694 C CA . GLN B 1 41 ? 28.038 13.427 16.572 1.00 48.04 41 GLN B CA 1
ATOM 695 C C . GLN B 1 41 ? 29.162 12.489 17.026 1.00 49.74 41 GLN B C 1
ATOM 696 O O . GLN B 1 41 ? 28.870 11.360 17.397 1.00 52.97 41 GLN B O 1
ATOM 702 N N . GLY B 1 42 ? 30.409 12.923 16.919 1.00 49.03 42 GLY B N 1
ATOM 703 C CA . GLY B 1 42 ? 31.532 12.074 17.341 1.00 47.83 42 GLY B CA 1
ATOM 704 C C . GLY B 1 42 ? 32.181 11.378 16.167 1.00 50.38 42 GLY B C 1
ATOM 705 O O . GLY B 1 42 ? 31.581 11.339 15.114 1.00 50.11 42 GLY B O 1
ATOM 706 N N . ASP B 1 43 ? 33.347 10.793 16.388 1.00 50.97 43 ASP B N 1
ATOM 707 C CA . ASP B 1 43 ? 34.118 10.155 15.300 1.00 50.93 43 ASP B CA 1
ATOM 708 C C . ASP B 1 43 ? 33.483 8.842 14.869 1.00 49.41 43 ASP B C 1
ATOM 709 O O . ASP B 1 43 ? 32.864 8.203 15.694 1.00 49.17 43 ASP B O 1
ATOM 714 N N . ASP B 1 44 ? 33.687 8.486 13.607 1.00 48.73 44 ASP B N 1
ATOM 715 C CA . ASP B 1 44 ? 33.192 7.199 13.077 1.00 50.72 44 ASP B CA 1
ATOM 716 C C . ASP B 1 44 ? 33.793 6.089 13.931 1.00 49.00 44 ASP B C 1
ATOM 717 O O . ASP B 1 44 ? 34.877 6.274 14.436 1.00 52.76 44 ASP B O 1
ATOM 722 N N . ILE B 1 45 ? 33.064 5.004 14.089 1.00 48.50 45 ILE B N 1
ATOM 723 C CA . ILE B 1 45 ? 33.601 3.851 14.841 1.00 47.75 45 ILE B CA 1
ATOM 724 C C . ILE B 1 45 ? 33.351 2.628 13.978 1.00 49.44 45 ILE B C 1
ATOM 725 O O . ILE B 1 45 ? 32.384 2.609 13.234 1.00 47.41 45 ILE B O 1
ATOM 730 N N . CYS B 1 46 ? 34.266 1.674 14.034 1.00 50.68 46 CYS B N 1
ATOM 731 C CA . CYS B 1 46 ? 34.073 0.427 13.271 1.00 50.31 46 CYS B CA 1
ATOM 732 C C . CYS B 1 46 ? 33.106 -0.462 14.039 1.00 48.00 46 CYS B C 1
ATOM 733 O O . CYS B 1 46 ? 32.919 -0.256 15.213 1.00 45.39 46 CYS B O 1
ATOM 736 N N . HIS B 1 47 ? 32.479 -1.351 13.289 1.00 48.54 47 HIS B N 1
ATOM 737 C CA . HIS B 1 47 ? 31.504 -2.339 13.782 1.00 48.11 47 HIS B CA 1
ATOM 738 C C . HIS B 1 47 ? 32.298 -3.471 14.420 1.00 51.94 47 HIS B C 1
ATOM 739 O O . HIS B 1 47 ? 32.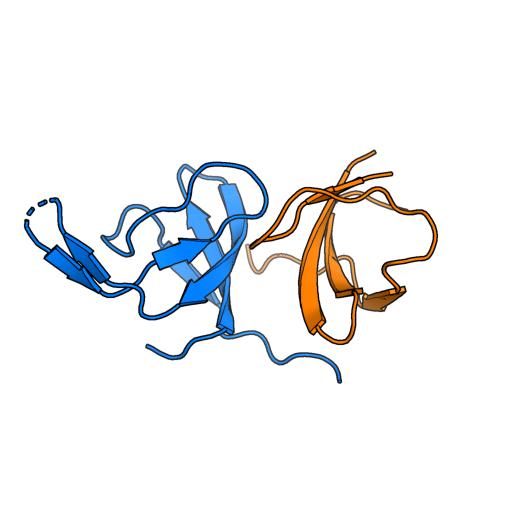500 -4.468 13.748 1.00 54.54 47 HIS B O 1
ATOM 746 N N . ASN B 1 48 ? 32.707 -3.297 15.673 1.00 56.38 48 ASN B N 1
ATOM 747 C CA . ASN B 1 48 ? 33.524 -4.306 16.385 1.00 52.07 48 ASN B CA 1
ATOM 748 C C . ASN B 1 48 ? 32.811 -4.810 17.637 1.00 51.50 48 ASN B C 1
ATOM 749 O O . ASN B 1 48 ? 33.467 -5.451 18.437 1.00 54.40 48 ASN B O 1
ATOM 754 N N . GLY B 1 49 ? 31.528 -4.513 17.804 1.00 51.57 49 GLY B N 1
ATOM 755 C CA . GLY B 1 49 ? 30.791 -4.990 18.988 1.00 45.49 49 GLY B CA 1
ATOM 756 C C . GLY B 1 49 ? 30.506 -3.889 19.985 1.00 47.74 49 GLY B C 1
ATOM 757 O O . GLY B 1 49 ? 29.639 -4.085 20.817 1.00 44.68 49 GLY B O 1
ATOM 758 N N . GLU B 1 50 ? 31.217 -2.769 19.891 1.00 44.48 50 GLU B N 1
ATOM 759 C CA . GLU B 1 50 ? 31.008 -1.639 20.826 1.00 45.02 50 GLU B CA 1
ATOM 760 C C . GLU B 1 50 ? 29.604 -1.067 20.622 1.00 44.36 50 GLU B C 1
ATOM 761 O O . GLU B 1 50 ? 29.001 -0.650 21.586 1.00 42.75 50 GLU B O 1
ATOM 767 N N . ALA B 1 51 ? 29.151 -1.029 19.378 1.00 43.52 51 ALA B N 1
ATOM 768 C CA . ALA B 1 51 ? 27.817 -0.506 19.030 1.00 43.50 51 ALA B CA 1
ATOM 769 C C . ALA B 1 51 ? 26.908 -1.689 18.739 1.00 43.10 51 ALA B C 1
ATOM 770 O O . ALA B 1 51 ? 27.298 -2.553 17.976 1.00 43.55 51 ALA B O 1
ATOM 772 N N . GLU B 1 52 ? 25.737 -1.699 19.366 1.00 40.49 52 GLU B N 1
ATOM 773 C CA . GLU B 1 52 ? 24.743 -2.780 19.189 1.00 43.12 52 GLU B CA 1
ATOM 774 C C . GLU B 1 52 ? 23.618 -2.264 18.298 1.00 42.02 52 GLU B C 1
ATOM 775 O O . GLU B 1 52 ? 23.189 -1.159 18.487 1.00 39.18 52 GLU B O 1
ATOM 781 N N . ILE B 1 53 ? 23.215 -3.067 17.322 1.00 39.74 53 ILE B N 1
ATOM 782 C CA . ILE B 1 53 ? 22.165 -2.689 16.338 1.00 41.19 53 ILE B CA 1
ATOM 783 C C . ILE B 1 53 ? 20.788 -2.929 16.951 1.00 43.82 53 ILE B C 1
ATOM 784 O O . ILE B 1 53 ? 20.508 -4.048 17.340 1.00 41.94 53 ILE B O 1
ATOM 789 N N . LEU B 1 54 ? 19.959 -1.895 1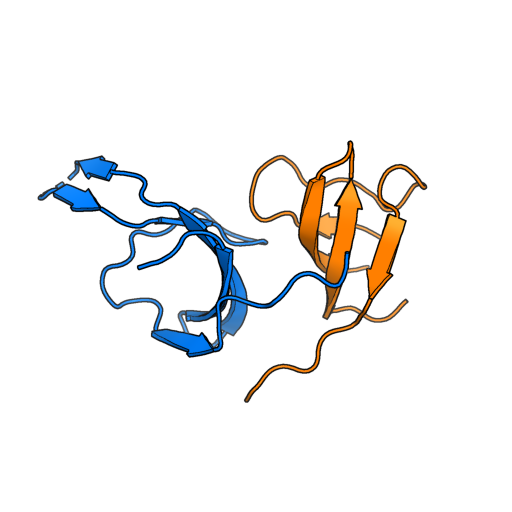7.025 1.00 41.83 54 LEU B N 1
ATOM 790 C CA . LEU B 1 54 ? 18.621 -2.049 17.637 1.00 39.29 54 LEU B CA 1
ATOM 791 C C . LEU B 1 54 ? 17.558 -2.295 16.567 1.00 43.95 54 LEU B C 1
ATOM 792 O O . LEU B 1 54 ? 16.636 -3.036 16.824 1.00 4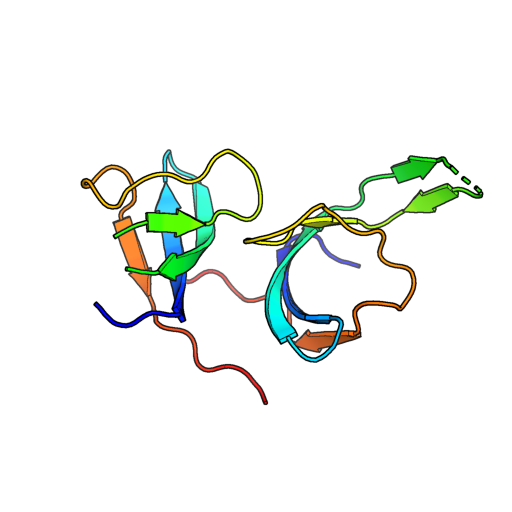5.23 54 LEU B O 1
ATOM 797 N N . ALA B 1 55 ? 17.710 -1.663 15.416 1.00 40.63 55 ALA B N 1
ATOM 798 C CA . ALA B 1 55 ? 16.697 -1.801 14.360 1.00 42.04 55 ALA B CA 1
ATOM 799 C C . ALA B 1 55 ? 17.241 -1.245 13.056 1.00 43.22 55 ALA B C 1
ATOM 800 O O . ALA B 1 55 ? 18.097 -0.386 13.103 1.00 41.54 55 ALA B O 1
ATOM 802 N N . GLY B 1 56 ? 16.739 -1.730 11.930 1.00 42.92 56 GLY B N 1
ATOM 803 C CA . GLY B 1 56 ? 17.182 -1.199 10.635 1.00 42.70 56 GLY B CA 1
ATOM 804 C C . GLY B 1 56 ? 17.481 -2.288 9.638 1.00 46.96 56 GLY B C 1
ATOM 805 O O . GLY B 1 56 ? 17.368 -3.446 9.989 1.00 48.70 56 GLY B O 1
ATOM 806 N N . PRO B 1 57 ? 17.821 -1.963 8.376 1.00 45.79 57 PRO B N 1
ATOM 807 C CA . PRO B 1 57 ? 17.992 -0.579 7.934 1.00 44.61 57 PRO B CA 1
ATOM 808 C C . PRO B 1 57 ? 16.648 0.144 7.800 1.00 46.44 57 PRO B C 1
ATOM 809 O O . PRO B 1 57 ? 15.718 -0.474 7.430 1.00 47.43 57 PRO B O 1
ATOM 813 N N . LEU B 1 58 ? 16.616 1.436 8.104 1.00 44.52 58 LEU B N 1
ATOM 814 C CA . LEU B 1 58 ? 15.354 2.209 8.063 1.00 44.84 58 LEU B CA 1
ATOM 815 C C . LEU B 1 58 ? 14.967 2.552 6.627 1.00 44.06 58 LEU B C 1
ATOM 816 O O . LEU B 1 58 ? 15.822 2.931 5.865 1.00 42.92 58 LEU B O 1
ATOM 821 N N . GLU B 1 59 ? 13.688 2.420 6.342 1.00 45.49 59 GLU B N 1
ATOM 822 C CA . GLU B 1 59 ? 13.165 2.713 5.004 1.00 45.69 59 GLU B CA 1
ATOM 823 C C . GLU B 1 59 ? 13.053 4.225 4.896 1.00 44.55 59 GLU B C 1
ATOM 824 O O . GLU B 1 59 ? 12.446 4.814 5.768 1.00 46.56 59 GLU B O 1
ATOM 830 N N . PRO B 1 60 ? 13.633 4.880 3.879 1.00 44.43 60 PRO B N 1
ATOM 831 C CA . PRO B 1 60 ? 13.504 6.323 3.738 1.00 49.65 60 PRO B CA 1
ATOM 832 C C . PRO B 1 60 ? 12.067 6.708 3.365 1.00 48.92 60 PRO B C 1
ATOM 833 O O . PRO B 1 60 ? 11.435 5.966 2.696 1.00 50.99 60 PRO B O 1
ATOM 837 N N . PRO B 1 61 ? 11.550 7.887 3.748 1.00 48.43 61 PRO B N 1
ATOM 838 C CA . PRO B 1 61 ? 10.179 8.246 3.422 1.00 49.32 61 PRO B CA 1
ATOM 839 C C . PRO B 1 61 ? 10.002 8.626 1.945 1.00 48.61 61 PRO B C 1
ATOM 840 O O . PRO B 1 61 ? 8.907 8.722 1.510 1.00 51.65 61 PRO B O 1
ATOM 844 N N . ILE B 1 62 ? 11.097 8.745 1.207 1.00 49.42 62 ILE B N 1
ATOM 845 C CA . ILE B 1 62 ? 11.023 9.090 -0.239 1.00 50.76 62 ILE B CA 1
ATOM 846 C C . ILE B 1 62 ? 12.267 8.556 -0.953 1.00 51.30 62 ILE B C 1
ATOM 847 O O . ILE B 1 62 ? 13.221 8.208 -0.252 1.00 51.80 62 ILE B O 1
#

Radius of gyration: 13.62 Å; Cα contacts (8 Å, |Δi|>4): 252; chains: 2; bounding box: 24×43×29 Å